Protein AF-A0AAE8ZUM0-F1 (afdb_monomer)

Organism: Caenorhabditis briggsae (NCBI:txid6238)

Secondary structure (DSSP, 8-state):
-HHHHHHHHHHHHHHT----EEEEEEETTT--EEEEEEESEEEEEEETTTTEEEEEEESS--S-GGGTTSSEEEEEEEEE-TTS-EEEEEEEEE-STT-S----HHHHHHTTS--S-----

Mean predicted aligned error: 7.46 Å

Foldseek 3Di:
DVVVVVVVVVVVVVVVPPPWAWEWFADPVVRDTDIDTRAQKKKKKAFPVVQFIGIDGHNDDPDDPVCQPPQKDKDWDWDQDPVRDTTIMIMIIGGHHHLRPRDGSVRCVVVVNDSDDDDDD

Sequence (121 aa):
MKTLILLFLLLCLSYATHRSLKCYYYDELTKEKFIEHGRTECYARYDFSMKNAYFGGTRRQYVPNKHRNSTEHCADFIDIHINGTARPVYICYCFEDYCNFPFTFNEFVARGRTLQPFYDD

pLDDT: mean 86.79, std 10.52, range [50.44, 97.38]

Nearest PDB structures (foldseek):
  8g4i-assembly1_D  TM=4.469E-01  e=7.241E-01  Giardia duodenalis assemblage A
  9guw-assembly1_D  TM=3.380E-01  e=2.019E+00  Escherichia coli K-12
  4v7e-assembly1_BD  TM=2.277E-01  e=7.666E-01  Triticum aestivum
  4jb9-assembly1_H  TM=3.229E-01  e=1.702E+00  Homo sapiens
  8jv5-assembly1_C  TM=2.647E-01  e=3.184E+00  Danio rerio

Solvent-accessible surface area (backbone atoms only — not comparable to full-atom values): 7033 Å² total; per-residue (Å²): 110,72,69,57,54,52,53,51,52,53,51,56,61,63,66,64,64,62,82,52,30,38,14,36,30,34,35,68,87,81,65,50,73,53,76,42,70,70,14,66,33,21,28,35,38,35,34,71,85,78,60,38,36,39,30,28,56,33,82,61,87,84,71,63,75,90,52,61,84,42,79,55,52,71,46,85,46,75,48,70,44,97,87,70,51,72,42,58,30,40,39,35,35,26,69,51,69,49,49,27,63,89,59,52,43,69,53,30,56,75,62,70,71,54,73,69,85,86,78,89,130

Structure (mmCIF, N/CA/C/O backbone):
data_AF-A0AAE8ZUM0-F1
#
_entry.id   AF-A0AAE8ZUM0-F1
#
loop_
_atom_site.group_PDB
_atom_site.id
_atom_site.type_symbol
_atom_site.label_atom_id
_atom_site.label_alt_id
_atom_site.label_comp_id
_atom_site.label_asym_id
_atom_site.label_entity_id
_atom_site.label_seq_id
_atom_site.pdbx_PDB_ins_code
_atom_site.Cartn_x
_atom_site.Cartn_y
_atom_site.Cartn_z
_atom_site.occupancy
_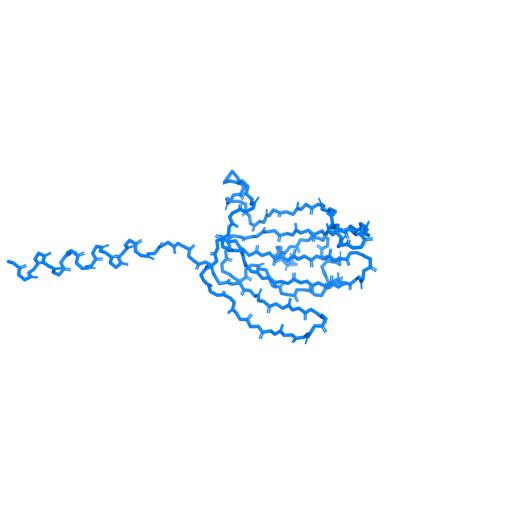atom_site.B_iso_or_equiv
_atom_site.auth_seq_id
_atom_site.auth_comp_id
_atom_site.auth_asym_id
_atom_site.auth_atom_id
_atom_site.pdbx_PDB_model_num
ATOM 1 N 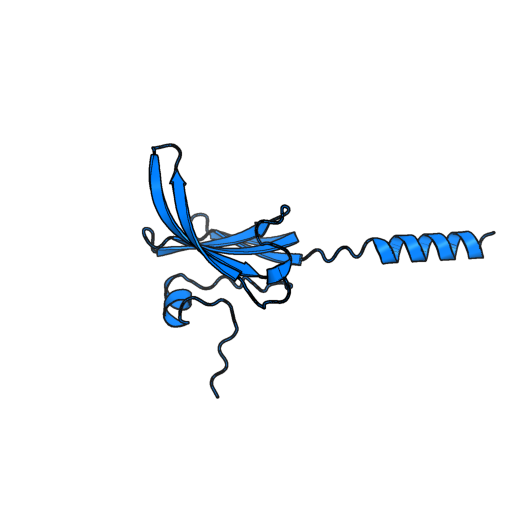N . MET A 1 1 ? -40.314 11.287 30.313 1.00 62.56 1 MET A N 1
ATOM 2 C CA . MET A 1 1 ? -39.087 12.063 29.999 1.00 62.56 1 MET A CA 1
ATOM 3 C C . MET A 1 1 ? -37.816 11.218 30.009 1.00 62.56 1 MET A C 1
ATOM 5 O O . MET A 1 1 ? -37.141 11.208 28.992 1.00 62.56 1 MET A O 1
ATOM 9 N N . LYS A 1 2 ? -37.498 10.464 31.075 1.00 72.00 2 LYS A N 1
ATOM 10 C CA . LYS A 1 2 ? -36.271 9.634 31.140 1.00 72.00 2 LYS A CA 1
ATOM 11 C C . LYS A 1 2 ? -36.142 8.601 30.005 1.00 72.00 2 LYS A C 1
ATOM 13 O O . LYS A 1 2 ? -35.089 8.497 29.394 1.00 72.00 2 LYS A O 1
ATOM 18 N N . THR A 1 3 ? -37.228 7.907 29.672 1.00 80.00 3 THR A N 1
ATOM 19 C CA . THR A 1 3 ? -37.290 6.939 28.559 1.00 80.00 3 THR A CA 1
ATOM 20 C C . THR A 1 3 ? -37.093 7.580 27.186 1.00 80.00 3 THR A C 1
ATOM 22 O O . THR A 1 3 ? -36.478 6.974 26.318 1.00 80.00 3 THR A O 1
ATOM 25 N N . LEU A 1 4 ? -37.559 8.819 27.000 1.00 82.19 4 LEU A N 1
ATOM 26 C CA . LEU A 1 4 ? -37.425 9.550 25.736 1.00 82.19 4 LEU A CA 1
ATOM 27 C C . LEU A 1 4 ? -35.974 10.001 25.501 1.00 82.19 4 LEU A C 1
ATOM 29 O O . LEU A 1 4 ? -35.460 9.878 24.397 1.00 82.19 4 LEU A O 1
ATOM 33 N N . ILE A 1 5 ? -35.301 10.453 26.565 1.00 83.75 5 ILE A N 1
ATOM 34 C CA . ILE A 1 5 ? -33.883 10.843 26.542 1.00 83.75 5 ILE A CA 1
ATOM 35 C C . ILE A 1 5 ? -32.994 9.626 26.255 1.00 83.75 5 ILE A C 1
ATOM 37 O O . ILE A 1 5 ? -32.068 9.720 25.455 1.00 83.75 5 ILE A O 1
ATOM 41 N N . LEU A 1 6 ? -33.303 8.473 26.861 1.00 86.69 6 LEU A N 1
ATOM 42 C CA . LEU A 1 6 ? -32.575 7.227 26.615 1.00 86.69 6 LEU A CA 1
ATOM 43 C C . LEU A 1 6 ? -32.721 6.761 25.158 1.00 86.69 6 LEU A C 1
ATOM 45 O O . LEU A 1 6 ? -31.729 6.390 24.537 1.00 86.69 6 LEU A O 1
ATOM 49 N N . LEU A 1 7 ? -33.931 6.840 24.591 1.00 87.56 7 LEU A N 1
ATOM 50 C CA . LEU A 1 7 ? -34.169 6.524 23.179 1.00 87.56 7 LEU A CA 1
ATOM 51 C C . LEU A 1 7 ? -33.382 7.452 22.243 1.00 87.56 7 LEU A C 1
ATOM 53 O O . LEU A 1 7 ? -32.791 6.984 21.274 1.00 87.56 7 LEU A O 1
ATOM 57 N N . PHE A 1 8 ? -33.342 8.751 22.549 1.00 84.62 8 PHE A N 1
ATOM 58 C CA . PHE A 1 8 ? -32.612 9.738 21.750 1.00 84.62 8 PHE A CA 1
ATOM 59 C C . PHE A 1 8 ? -31.094 9.503 21.793 1.00 84.62 8 PHE A C 1
ATOM 61 O O . PHE A 1 8 ? -30.431 9.556 20.762 1.00 84.62 8 PHE A O 1
ATOM 68 N N . LEU A 1 9 ? -30.546 9.170 22.968 1.00 82.81 9 LEU A N 1
ATOM 69 C CA . LEU A 1 9 ? -29.133 8.807 23.134 1.00 82.81 9 LEU A CA 1
ATOM 70 C C . LEU A 1 9 ? -28.762 7.547 22.342 1.00 82.81 9 LEU A C 1
ATOM 72 O O . LEU A 1 9 ? -27.732 7.534 21.669 1.00 82.81 9 LEU A O 1
ATOM 76 N N . LEU A 1 10 ? -29.608 6.514 22.380 1.00 82.31 10 LEU A N 1
ATOM 77 C CA . LEU A 1 10 ? -29.400 5.278 21.620 1.00 82.31 10 LEU A CA 1
ATOM 78 C C . LEU A 1 10 ? -29.452 5.524 20.103 1.00 82.31 10 LEU A C 1
ATOM 80 O O . LEU A 1 10 ? -28.633 4.970 19.370 1.00 82.31 10 LEU A O 1
ATOM 84 N N . LEU A 1 11 ? -30.342 6.406 19.633 1.00 79.31 11 LEU A N 1
ATOM 85 C CA . LEU A 1 11 ? -30.396 6.807 18.224 1.00 79.31 11 LEU A CA 1
ATOM 86 C C . LEU A 1 11 ? -29.118 7.543 17.788 1.00 79.31 11 LEU A C 1
ATOM 88 O O . LEU A 1 11 ? -28.544 7.212 16.751 1.00 79.31 11 LEU A O 1
ATOM 92 N N . CYS A 1 12 ? -28.627 8.490 18.593 1.00 74.88 12 CYS A N 1
ATOM 93 C CA . CYS A 1 12 ? -27.392 9.227 18.303 1.00 74.88 12 CYS A CA 1
ATOM 94 C C . CYS A 1 12 ? -26.158 8.311 18.254 1.00 74.88 12 CYS A C 1
ATOM 96 O O . CYS A 1 12 ? -25.305 8.474 17.383 1.00 74.88 12 CYS A O 1
ATOM 98 N N . LEU A 1 13 ? -26.080 7.318 19.147 1.00 69.06 13 LEU A N 1
ATOM 99 C CA . LEU A 1 13 ? -25.017 6.306 19.142 1.00 69.06 13 LEU A CA 1
ATOM 100 C C . LEU A 1 13 ? -25.082 5.402 17.901 1.00 69.06 13 LEU A C 1
ATOM 102 O O . LEU A 1 13 ? -24.039 5.039 17.364 1.00 69.06 13 LEU A O 1
ATOM 106 N N . SER A 1 14 ? -26.284 5.084 17.410 1.00 65.69 14 SER A N 1
ATOM 107 C CA . SER A 1 14 ? -26.456 4.283 16.189 1.00 65.69 14 SER A CA 1
ATOM 108 C C . SER A 1 14 ? -26.086 5.036 14.904 1.00 65.69 14 SER A C 1
ATOM 110 O O . SER A 1 14 ? -25.597 4.427 13.960 1.00 65.69 14 SER A O 1
ATOM 112 N N . TYR A 1 15 ? -26.245 6.365 14.872 1.00 59.59 15 TYR A N 1
ATOM 113 C CA . TYR A 1 15 ? -25.877 7.193 13.714 1.00 59.59 15 TYR A CA 1
ATOM 114 C C . TYR A 1 15 ? -24.368 7.446 13.603 1.00 59.59 15 TYR A C 1
ATOM 116 O O . TYR A 1 15 ? -23.861 7.734 12.520 1.00 59.59 15 TYR A O 1
ATOM 124 N N . ALA A 1 16 ? -23.633 7.312 14.710 1.00 55.28 16 ALA A N 1
ATOM 125 C CA . ALA A 1 16 ? -22.183 7.485 14.737 1.00 55.28 16 ALA A CA 1
ATOM 126 C C . ALA A 1 16 ? -21.418 6.354 14.024 1.00 55.28 16 ALA A C 1
ATOM 128 O O . ALA A 1 16 ? -20.205 6.461 13.840 1.00 55.28 16 ALA A O 1
ATOM 129 N N . THR A 1 17 ? -22.094 5.299 13.557 1.00 53.47 17 THR A N 1
ATOM 130 C CA . THR A 1 17 ? -21.479 4.260 12.724 1.00 53.47 17 THR A CA 1
ATOM 131 C C . THR A 1 17 ? -21.369 4.713 11.267 1.00 53.47 17 THR A C 1
ATOM 133 O O . THR A 1 17 ? -21.797 4.020 10.342 1.00 53.47 17 THR A O 1
ATOM 136 N N . HIS A 1 18 ? -20.766 5.877 11.017 1.00 57.66 18 HIS A N 1
ATOM 137 C CA . HIS A 1 18 ? -20.108 6.062 9.730 1.00 57.66 18 HIS A CA 1
ATOM 138 C C . HIS A 1 18 ? -19.068 4.944 9.627 1.00 57.66 18 HIS A C 1
ATOM 140 O O . HIS A 1 18 ? -18.214 4.839 10.506 1.00 57.66 18 HIS A O 1
ATOM 146 N N . ARG A 1 19 ? -19.187 4.067 8.616 1.00 67.12 19 ARG A N 1
ATOM 147 C CA . ARG A 1 19 ? -18.234 2.975 8.351 1.00 67.12 19 ARG A CA 1
ATOM 148 C C . ARG A 1 19 ? -16.832 3.568 8.213 1.00 67.12 19 ARG A C 1
ATOM 150 O O . ARG A 1 19 ? -16.443 4.035 7.147 1.00 67.12 19 ARG A O 1
ATOM 157 N N . SER A 1 20 ? -16.132 3.603 9.336 1.00 86.50 20 SER A N 1
ATOM 158 C CA . SER A 1 20 ? -14.754 4.028 9.471 1.00 86.50 20 SER A CA 1
ATOM 159 C C . SER A 1 20 ? -13.917 2.772 9.343 1.00 86.50 20 SER A C 1
ATOM 161 O O . SER A 1 20 ? -13.947 1.929 10.241 1.00 86.50 20 SER A O 1
ATOM 163 N N . LEU A 1 21 ? -13.160 2.686 8.263 1.00 92.88 21 LEU A N 1
ATOM 164 C CA . LEU A 1 21 ? -12.276 1.569 8.010 1.00 92.88 21 LEU A CA 1
ATOM 165 C C . LEU A 1 21 ? -11.067 1.595 8.939 1.00 92.88 21 LEU A C 1
ATOM 167 O O . LEU A 1 21 ? -10.585 2.660 9.360 1.00 92.88 21 LEU A O 1
ATOM 171 N N . LYS A 1 22 ? -10.572 0.395 9.218 1.00 95.75 22 LYS A N 1
ATOM 172 C CA . LYS A 1 22 ? -9.243 0.148 9.764 1.00 95.75 22 LYS A CA 1
ATOM 173 C C . LYS A 1 22 ? -8.323 -0.273 8.627 1.00 95.75 22 LYS A C 1
ATOM 175 O O . LYS A 1 22 ? -8.642 -1.212 7.915 1.00 95.75 22 LYS A O 1
ATOM 180 N N . CYS A 1 23 ? -7.187 0.389 8.466 1.00 97.12 23 CYS A N 1
ATOM 181 C CA . CYS A 1 23 ? -6.236 0.105 7.392 1.00 97.12 23 CYS A CA 1
ATOM 182 C C . CYS A 1 23 ? -4.874 -0.247 7.980 1.00 97.12 23 CYS A C 1
ATOM 184 O O . CYS A 1 23 ? -4.483 0.291 9.020 1.00 97.12 23 CYS A O 1
ATOM 186 N N . TYR A 1 24 ? -4.123 -1.115 7.309 1.00 97.38 24 TYR A N 1
ATOM 187 C CA . TYR A 1 24 ? -2.705 -1.252 7.604 1.00 97.38 24 TYR A CA 1
ATOM 188 C C . TYR A 1 24 ? -1.983 0.018 7.170 1.00 97.38 24 TYR A C 1
ATOM 190 O O . TYR A 1 24 ? -2.139 0.460 6.033 1.00 97.38 24 TYR A O 1
ATOM 198 N N . TYR A 1 25 ? -1.186 0.579 8.072 1.00 97.31 25 TYR A N 1
ATOM 199 C CA . TYR A 1 25 ? -0.134 1.510 7.711 1.00 97.31 25 TYR A CA 1
ATOM 200 C C . TYR A 1 25 ? 1.193 0.778 7.750 1.00 97.31 25 TYR A C 1
ATOM 202 O O . TYR A 1 25 ? 1.545 0.153 8.759 1.00 97.31 25 TYR A O 1
ATOM 210 N N . TYR A 1 26 ? 1.913 0.850 6.642 1.00 95.44 26 TYR A N 1
ATOM 211 C CA . TYR A 1 26 ? 3.266 0.344 6.547 1.00 95.44 26 TYR A CA 1
ATOM 212 C C . TYR A 1 26 ? 4.037 1.146 5.507 1.00 95.44 26 TYR A C 1
ATOM 214 O O . TYR A 1 26 ? 3.567 1.337 4.387 1.00 95.44 26 TYR A O 1
ATOM 222 N N . ASP A 1 27 ? 5.220 1.605 5.885 1.00 90.31 27 ASP A N 1
ATOM 223 C CA . ASP A 1 27 ? 6.164 2.254 4.984 1.00 90.31 27 ASP A CA 1
ATOM 224 C C . ASP A 1 27 ? 7.423 1.384 4.914 1.00 90.31 27 ASP A C 1
ATOM 226 O O . ASP A 1 27 ? 8.122 1.183 5.910 1.00 90.31 27 ASP A O 1
ATOM 230 N N . GLU A 1 28 ? 7.716 0.829 3.737 1.00 84.81 28 GLU A N 1
ATOM 231 C CA . GLU A 1 28 ? 8.892 -0.019 3.558 1.00 84.81 28 GLU A CA 1
ATOM 232 C C . GLU A 1 28 ? 10.225 0.727 3.709 1.00 84.81 28 GLU A C 1
ATOM 234 O O . GLU A 1 28 ? 11.234 0.068 3.976 1.00 84.81 28 GLU A O 1
ATOM 239 N N . LEU A 1 29 ? 10.270 2.052 3.550 1.00 82.25 29 LEU A N 1
ATOM 240 C CA . LEU A 1 29 ? 11.485 2.843 3.754 1.00 82.25 29 LEU A CA 1
ATOM 241 C C . LEU A 1 29 ? 11.773 3.049 5.240 1.00 82.25 29 LEU A C 1
ATOM 243 O O . LEU A 1 29 ? 12.889 2.785 5.683 1.00 82.25 29 LEU A O 1
ATOM 247 N N . THR A 1 30 ? 10.785 3.510 6.009 1.00 88.50 30 THR A N 1
ATOM 248 C CA . THR A 1 30 ? 10.962 3.809 7.444 1.00 88.50 30 THR A CA 1
ATOM 249 C C . THR A 1 30 ? 10.770 2.584 8.334 1.00 88.50 30 THR A C 1
ATOM 251 O O . THR A 1 30 ? 11.182 2.592 9.492 1.00 88.50 30 THR A O 1
ATOM 254 N N . LYS A 1 31 ? 10.170 1.515 7.795 1.00 88.44 31 LYS A N 1
ATOM 255 C CA . LYS A 1 31 ? 9.752 0.297 8.508 1.00 88.44 31 LYS A CA 1
ATOM 256 C C . LYS A 1 31 ? 8.714 0.547 9.608 1.00 88.44 31 LYS A C 1
ATOM 258 O O . LYS A 1 31 ? 8.480 -0.337 10.432 1.00 88.44 31 LYS A O 1
ATOM 263 N N . GLU A 1 32 ? 8.059 1.704 9.611 1.00 90.31 32 GLU A N 1
ATOM 264 C CA . GLU A 1 32 ? 6.977 2.004 10.546 1.00 90.31 32 GLU A CA 1
ATOM 265 C C . GLU A 1 32 ? 5.737 1.170 10.234 1.00 90.31 32 GLU A C 1
ATOM 267 O O . GLU A 1 32 ? 5.322 1.070 9.081 1.00 90.31 32 GLU A O 1
ATOM 272 N N . LYS A 1 33 ? 5.126 0.586 11.271 1.00 94.12 33 LYS A N 1
ATOM 273 C CA . LYS A 1 33 ? 3.930 -0.250 11.146 1.00 94.12 33 LYS A CA 1
ATOM 274 C C . LYS A 1 33 ? 2.932 0.047 12.256 1.00 94.12 33 LYS A C 1
ATOM 276 O O . LYS A 1 33 ? 3.261 -0.072 13.434 1.00 94.12 33 LYS A O 1
ATOM 281 N N . PHE A 1 34 ? 1.696 0.352 11.881 1.00 95.94 34 PHE A N 1
ATOM 282 C CA . PHE A 1 34 ? 0.574 0.484 12.811 1.00 95.94 34 PHE A CA 1
ATOM 283 C C . PHE A 1 34 ? -0.762 0.303 12.083 1.00 95.94 34 PHE A C 1
ATOM 285 O O . PHE A 1 34 ? -0.809 0.086 10.874 1.00 95.94 34 PHE A O 1
ATOM 292 N N . ILE A 1 35 ? -1.861 0.349 12.835 1.00 97.38 35 ILE A N 1
ATOM 293 C CA . ILE A 1 35 ? -3.214 0.321 12.278 1.00 97.38 35 ILE A CA 1
ATOM 294 C C . ILE A 1 35 ? -3.776 1.736 12.285 1.00 97.38 35 ILE A C 1
ATOM 296 O O . ILE A 1 35 ? -3.858 2.386 13.327 1.00 97.38 35 ILE A O 1
ATOM 300 N N . GLU A 1 36 ? -4.188 2.209 11.117 1.00 95.50 36 GLU A N 1
ATOM 301 C CA . GLU A 1 36 ? -4.934 3.449 10.996 1.00 95.50 36 GLU A CA 1
ATOM 302 C C . GLU A 1 36 ? -6.420 3.197 11.202 1.00 95.50 36 GLU A C 1
ATOM 304 O O . GLU A 1 36 ? -7.004 2.315 10.586 1.00 95.50 36 GLU A O 1
ATOM 309 N N . HIS A 1 37 ? -7.045 4.023 12.034 1.00 94.69 37 HIS A N 1
ATOM 310 C CA . HIS A 1 37 ? -8.489 4.033 12.256 1.00 94.69 37 HIS A CA 1
ATOM 311 C C . HIS A 1 37 ? -9.113 5.283 11.622 1.00 94.69 37 HIS A C 1
ATOM 313 O O . HIS A 1 37 ? -8.405 6.257 11.329 1.00 94.69 37 HIS A O 1
ATOM 319 N N . GLY A 1 38 ? -10.437 5.300 11.449 1.00 91.88 38 GLY A N 1
ATOM 320 C CA . GLY A 1 38 ? -11.145 6.505 11.006 1.00 91.88 38 GLY A CA 1
ATOM 321 C C . GLY A 1 38 ? -11.021 6.778 9.512 1.00 91.88 38 GLY A C 1
ATOM 322 O O . GLY A 1 38 ? -10.980 7.948 9.131 1.00 91.88 38 GLY A O 1
ATOM 323 N N . ARG A 1 39 ? -10.862 5.745 8.674 1.00 93.00 39 ARG A N 1
ATOM 324 C CA . ARG A 1 39 ? -10.549 5.908 7.243 1.00 93.00 39 A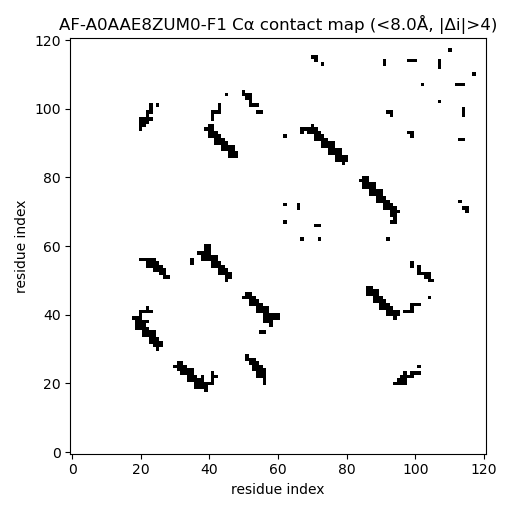RG A CA 1
ATOM 325 C C . ARG A 1 39 ? -11.751 5.670 6.348 1.00 93.00 39 ARG A C 1
ATOM 327 O O . ARG A 1 39 ? -12.662 4.926 6.692 1.00 93.00 39 ARG A O 1
ATOM 334 N N . THR A 1 40 ? -11.773 6.358 5.213 1.00 91.62 40 THR A N 1
ATOM 335 C CA . THR A 1 40 ? -12.828 6.223 4.202 1.00 91.62 40 THR A CA 1
ATOM 336 C C . THR A 1 40 ? -12.515 5.115 3.206 1.00 91.62 40 THR A C 1
ATOM 338 O O . THR A 1 40 ? -13.436 4.452 2.730 1.00 91.62 40 THR A O 1
ATOM 341 N N . GLU A 1 41 ? -11.228 4.936 2.907 1.00 92.94 41 GLU A N 1
ATOM 342 C CA . GLU A 1 41 ? -10.673 3.986 1.941 1.00 92.94 41 GLU A CA 1
ATOM 343 C C . GLU A 1 41 ? -9.291 3.556 2.447 1.00 92.94 41 GLU A C 1
ATOM 345 O O . GLU A 1 41 ? -8.558 4.384 3.002 1.00 92.94 41 GLU A O 1
ATOM 350 N N . CYS A 1 42 ? -8.920 2.295 2.246 1.00 95.81 42 CYS A N 1
ATOM 351 C CA . CYS A 1 42 ? -7.544 1.840 2.424 1.00 95.81 42 CYS A CA 1
ATOM 352 C C . CYS A 1 42 ? -6.830 1.839 1.070 1.00 95.81 42 CYS A C 1
ATOM 354 O O . CYS A 1 42 ? -7.476 1.672 0.036 1.00 95.81 42 CYS A O 1
ATOM 356 N N . TYR A 1 43 ? -5.512 2.024 1.066 1.00 96.44 43 TYR A N 1
ATOM 357 C CA . TYR A 1 43 ? -4.700 1.973 -0.144 1.00 96.44 43 TYR A CA 1
ATOM 358 C C . TYR A 1 43 ? -3.415 1.163 0.049 1.00 96.44 43 TYR A C 1
ATOM 360 O O . TYR A 1 43 ? -2.863 1.077 1.151 1.00 96.44 43 TYR A O 1
ATOM 368 N N . ALA A 1 44 ? -2.940 0.607 -1.061 1.00 96.81 44 ALA A N 1
ATOM 369 C CA . ALA A 1 44 ? -1.620 0.025 -1.243 1.00 96.81 44 ALA A CA 1
ATOM 370 C C . ALA A 1 44 ? -0.992 0.643 -2.500 1.00 96.81 44 ALA A C 1
ATOM 372 O O . ALA A 1 44 ? -1.582 0.600 -3.580 1.00 96.81 44 ALA A O 1
ATOM 373 N N . ARG A 1 45 ? 0.183 1.251 -2.354 1.00 95.69 45 ARG A N 1
ATOM 374 C CA . ARG A 1 45 ? 0.942 1.923 -3.413 1.00 95.69 45 ARG A CA 1
ATOM 375 C C . ARG A 1 45 ? 2.237 1.167 -3.648 1.00 95.69 45 ARG A C 1
ATOM 377 O O . ARG A 1 45 ? 3.024 1.011 -2.722 1.00 95.69 45 ARG A O 1
ATOM 384 N N . TYR A 1 46 ? 2.489 0.798 -4.894 1.00 95.00 46 TYR A N 1
ATOM 385 C CA . TYR A 1 46 ? 3.698 0.108 -5.328 1.00 95.00 46 TYR A CA 1
ATOM 386 C C . TYR A 1 46 ? 4.485 1.000 -6.288 1.00 95.00 46 TYR A C 1
ATOM 388 O O . TYR A 1 46 ? 3.977 1.375 -7.346 1.00 95.00 46 TYR A O 1
ATOM 396 N N . ASP A 1 47 ? 5.720 1.350 -5.930 1.00 92.12 47 ASP A N 1
ATOM 397 C CA . ASP A 1 47 ? 6.636 2.085 -6.808 1.00 92.12 47 ASP A CA 1
ATOM 398 C C . ASP A 1 47 ? 7.457 1.074 -7.615 1.00 92.12 47 ASP A C 1
ATOM 400 O O . ASP A 1 47 ? 8.270 0.320 -7.073 1.00 92.12 47 ASP A O 1
ATOM 404 N N . PHE A 1 48 ? 7.253 1.055 -8.931 1.00 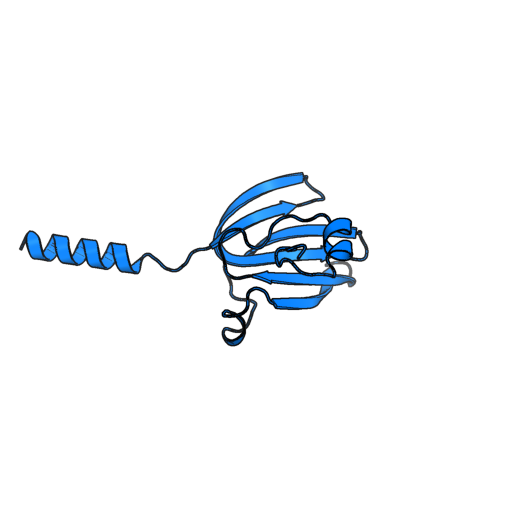89.94 48 PHE A N 1
ATOM 405 C CA . PHE A 1 48 ? 7.938 0.115 -9.823 1.00 89.94 48 PHE A CA 1
ATOM 406 C C . PHE A 1 48 ? 9.405 0.477 -10.070 1.00 89.94 48 PHE A C 1
ATOM 408 O O . PHE A 1 48 ? 10.189 -0.384 -10.470 1.00 89.94 48 PHE A O 1
ATOM 415 N N . SER A 1 49 ? 9.791 1.730 -9.823 1.00 88.56 49 SER A N 1
ATOM 416 C CA . SER A 1 49 ? 11.169 2.196 -9.980 1.00 88.56 49 SER A CA 1
ATOM 417 C C . SER A 1 49 ? 12.022 1.791 -8.781 1.00 88.56 49 SER A C 1
ATOM 419 O O . SER A 1 49 ? 13.137 1.304 -8.952 1.00 88.56 49 SER A O 1
ATOM 421 N N . MET A 1 50 ? 11.492 1.958 -7.566 1.00 88.75 50 MET A N 1
ATOM 422 C CA . MET A 1 50 ? 12.181 1.589 -6.322 1.00 88.75 50 MET A CA 1
ATOM 423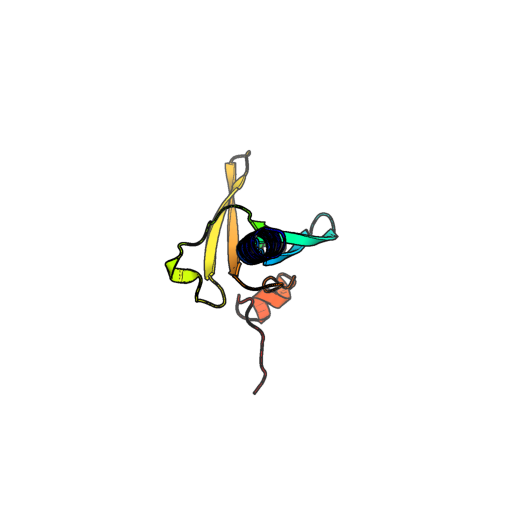 C C . MET A 1 50 ? 11.923 0.146 -5.880 1.00 88.75 50 MET A C 1
ATOM 425 O O . MET A 1 50 ? 12.637 -0.348 -5.010 1.00 88.75 50 MET A O 1
ATOM 429 N N . LYS A 1 51 ? 10.938 -0.531 -6.483 1.00 92.12 51 LYS A N 1
ATOM 430 C CA . LYS A 1 51 ? 10.480 -1.876 -6.103 1.00 92.12 51 LYS A CA 1
ATOM 431 C C . LYS A 1 51 ? 10.103 -1.958 -4.625 1.00 92.12 51 LYS A C 1
ATOM 433 O O . LYS A 1 51 ? 10.493 -2.895 -3.932 1.00 92.12 51 LYS A O 1
ATOM 438 N N . ASN A 1 52 ? 9.367 -0.958 -4.153 1.00 92.25 52 ASN A N 1
ATOM 439 C CA . ASN A 1 52 ? 8.910 -0.883 -2.774 1.00 92.25 52 ASN A CA 1
ATOM 440 C C . ASN A 1 52 ? 7.411 -0.585 -2.687 1.00 92.25 52 ASN A C 1
ATOM 442 O O . ASN A 1 52 ? 6.759 -0.269 -3.691 1.00 92.25 52 ASN A O 1
ATOM 446 N N . ALA A 1 53 ? 6.869 -0.723 -1.482 1.00 93.75 53 ALA A N 1
ATOM 447 C CA . ALA A 1 53 ? 5.447 -0.584 -1.219 1.00 93.75 53 ALA A CA 1
ATOM 448 C C . ALA A 1 53 ? 5.133 0.301 0.000 1.00 93.75 53 ALA A C 1
ATOM 450 O O . ALA A 1 53 ? 5.899 0.380 0.963 1.00 93.75 53 ALA A O 1
ATOM 451 N N . TYR A 1 54 ? 3.979 0.966 -0.061 1.00 95.12 54 TYR A N 1
ATOM 452 C CA . TYR A 1 54 ? 3.456 1.860 0.969 1.00 95.12 54 TYR A CA 1
ATOM 453 C C . TYR A 1 54 ? 1.970 1.605 1.172 1.00 95.12 54 TYR A C 1
ATOM 455 O O . TYR A 1 54 ? 1.218 1.456 0.209 1.00 95.12 54 TYR A O 1
ATOM 463 N N . PHE A 1 55 ? 1.535 1.612 2.422 1.00 97.25 55 PHE A N 1
ATOM 464 C CA . PHE A 1 55 ? 0.185 1.228 2.810 1.00 97.25 55 PHE A CA 1
ATOM 465 C C . PHE A 1 55 ? -0.379 2.255 3.774 1.00 97.25 55 PHE A C 1
ATOM 467 O O . PHE A 1 55 ? 0.337 2.765 4.636 1.00 97.25 55 PHE A O 1
ATOM 474 N N . GLY A 1 56 ? -1.670 2.535 3.654 1.00 96.75 56 GLY A N 1
ATOM 475 C CA . GLY A 1 56 ? -2.363 3.396 4.600 1.00 96.75 56 GLY A CA 1
ATOM 476 C C . GLY A 1 56 ? -3.842 3.520 4.291 1.00 96.75 56 GLY A C 1
ATOM 477 O O . GLY A 1 56 ? -4.416 2.748 3.526 1.00 96.75 56 GLY A O 1
ATOM 478 N N . GLY A 1 57 ? -4.472 4.526 4.881 1.00 95.69 57 GLY A N 1
ATOM 479 C CA . GLY A 1 57 ? -5.857 4.872 4.632 1.00 95.69 57 GLY A CA 1
ATOM 480 C C . GLY A 1 57 ? -6.075 6.368 4.482 1.00 95.69 57 GLY A C 1
ATOM 481 O O . GLY A 1 57 ? -5.439 7.215 5.119 1.00 95.69 57 GLY A O 1
ATOM 482 N N . THR A 1 58 ? -7.039 6.710 3.642 1.00 92.88 58 THR A N 1
ATOM 483 C CA . THR A 1 58 ? -7.397 8.086 3.321 1.00 92.88 58 THR A CA 1
ATOM 484 C C . THR A 1 58 ? -8.539 8.560 4.222 1.00 92.88 58 THR A C 1
ATOM 486 O O . THR A 1 58 ? -9.329 7.772 4.743 1.00 92.88 58 THR A O 1
ATOM 489 N N . ARG A 1 59 ? -8.625 9.877 4.433 1.00 90.19 59 ARG A N 1
ATOM 490 C CA . ARG A 1 59 ? -9.827 10.533 4.992 1.00 90.19 59 ARG A CA 1
ATOM 491 C C . ARG A 1 59 ? -10.669 11.224 3.921 1.00 90.19 59 ARG A C 1
ATOM 493 O O . ARG A 1 59 ? -11.750 11.728 4.208 1.00 90.19 59 ARG A O 1
ATOM 500 N N . ARG A 1 60 ? -10.121 11.324 2.711 1.00 86.94 60 ARG A N 1
ATOM 501 C CA . ARG A 1 60 ? -10.763 11.902 1.536 1.00 86.94 60 ARG A CA 1
ATOM 502 C C . ARG A 1 60 ? -11.016 10.777 0.559 1.00 86.94 60 ARG A C 1
ATOM 504 O O . ARG A 1 60 ? -10.150 9.932 0.377 1.00 86.94 60 ARG A O 1
ATOM 511 N N . GLN A 1 61 ? -12.170 10.817 -0.076 1.00 84.75 61 GLN A N 1
ATOM 512 C CA . GLN A 1 61 ? -12.515 9.876 -1.121 1.00 84.75 61 GLN A CA 1
ATOM 513 C C . GLN A 1 61 ? -11.711 10.184 -2.389 1.00 84.75 61 GLN A C 1
ATOM 515 O O . GLN A 1 61 ? -11.851 11.273 -2.949 1.00 84.75 61 GLN A O 1
ATOM 520 N N . TYR A 1 62 ? -10.887 9.237 -2.827 1.00 86.88 62 TYR A N 1
ATOM 521 C CA . TYR A 1 62 ? -10.171 9.300 -4.101 1.00 86.88 62 TYR A CA 1
ATOM 522 C C . TYR A 1 62 ? -10.846 8.446 -5.171 1.00 86.88 62 TYR A C 1
ATOM 524 O O . TYR A 1 62 ? -10.760 8.780 -6.353 1.00 86.88 62 TYR A O 1
ATOM 532 N N . VAL A 1 63 ? -11.559 7.384 -4.780 1.00 87.44 63 VAL A N 1
ATOM 533 C CA . VAL A 1 63 ? -12.241 6.510 -5.735 1.00 87.44 63 VAL A CA 1
ATOM 534 C C . VAL A 1 63 ? -13.708 6.922 -5.897 1.00 87.44 63 VAL A C 1
ATOM 536 O O . VAL A 1 63 ? -14.425 7.062 -4.905 1.00 87.44 63 VAL A O 1
ATOM 539 N N . PRO A 1 64 ? -14.223 7.084 -7.131 1.00 87.56 64 PRO A N 1
ATOM 540 C CA . PRO A 1 64 ? -15.636 7.383 -7.355 1.00 87.56 64 PRO A CA 1
ATOM 541 C C . PRO A 1 64 ? -16.579 6.355 -6.712 1.00 87.56 64 PRO A C 1
ATOM 543 O O . PRO A 1 64 ? -16.361 5.150 -6.821 1.00 87.56 64 PRO A O 1
ATOM 546 N N . ASN A 1 65 ? -17.696 6.824 -6.137 1.00 83.25 65 ASN A N 1
ATOM 547 C CA . ASN A 1 65 ? -18.674 5.989 -5.413 1.00 83.25 65 ASN A CA 1
ATOM 548 C C . ASN A 1 65 ? -19.134 4.733 -6.170 1.00 83.25 65 ASN A C 1
ATOM 550 O O . ASN A 1 65 ? -19.404 3.712 -5.544 1.00 83.25 65 ASN A O 1
ATOM 554 N N . LYS A 1 66 ? -19.199 4.783 -7.507 1.00 84.81 66 LYS A N 1
ATOM 555 C CA . LYS A 1 66 ? -19.601 3.643 -8.345 1.00 84.81 66 LYS A CA 1
ATOM 556 C C . LYS A 1 66 ? -18.695 2.411 -8.199 1.00 84.81 66 LYS A C 1
ATOM 558 O O . LYS A 1 66 ? -19.139 1.310 -8.491 1.00 84.81 66 LYS A O 1
ATOM 563 N N . HIS A 1 67 ? -17.453 2.590 -7.748 1.00 83.38 67 HIS A N 1
ATOM 564 C CA . HIS A 1 67 ? -16.498 1.502 -7.529 1.00 83.38 67 HIS A CA 1
ATOM 565 C C . HIS A 1 67 ? -16.448 1.037 -6.071 1.00 83.38 67 HIS A C 1
ATOM 567 O O . HIS A 1 67 ? -15.746 0.092 -5.766 1.00 83.38 67 HIS A O 1
ATOM 573 N N . ARG A 1 68 ? -17.208 1.637 -5.150 1.00 76.44 68 ARG A N 1
ATOM 574 C CA . ARG A 1 68 ? -17.126 1.282 -3.723 1.00 76.44 68 ARG A CA 1
ATOM 575 C C . ARG A 1 68 ? -17.700 -0.101 -3.391 1.00 76.44 68 ARG A C 1
ATOM 577 O O . ARG A 1 68 ? -17.450 -0.626 -2.314 1.00 76.44 68 ARG A O 1
ATOM 584 N N . ASN A 1 69 ? -18.479 -0.663 -4.313 1.00 81.31 69 ASN A N 1
ATOM 585 C CA . ASN A 1 69 ? -19.007 -2.020 -4.209 1.00 81.31 69 ASN A CA 1
ATOM 586 C C . ASN A 1 69 ? -18.055 -3.072 -4.805 1.00 81.31 69 ASN A C 1
ATOM 588 O O . ASN A 1 69 ? -18.375 -4.256 -4.740 1.00 81.31 69 ASN A O 1
ATOM 592 N N . SER A 1 70 ? -16.933 -2.675 -5.420 1.00 83.50 70 SER A N 1
ATOM 593 C CA . SER A 1 70 ? -15.892 -3.633 -5.798 1.00 83.50 70 SER A CA 1
ATOM 594 C C . SER A 1 70 ? -15.024 -3.966 -4.587 1.00 83.50 70 SER A C 1
ATOM 596 O O . SER A 1 70 ? -14.924 -3.184 -3.645 1.00 83.50 70 SER A O 1
ATOM 598 N N . THR A 1 71 ? -14.374 -5.128 -4.614 1.00 86.50 71 THR A N 1
ATOM 599 C CA . THR A 1 71 ? -13.399 -5.512 -3.580 1.00 86.50 71 THR A CA 1
ATOM 600 C C . THR A 1 71 ? -12.207 -4.558 -3.559 1.00 86.50 71 THR A C 1
ATOM 602 O O . THR A 1 71 ? -11.696 -4.203 -2.500 1.00 86.50 71 THR A O 1
ATOM 605 N N . GLU A 1 72 ? -11.779 -4.120 -4.743 1.00 91.69 72 GLU A N 1
ATOM 606 C CA . GLU A 1 72 ? -10.691 -3.171 -4.925 1.00 91.69 72 GLU A CA 1
ATOM 607 C C . GLU A 1 72 ? -10.862 -2.357 -6.213 1.00 91.69 72 GLU A C 1
ATOM 609 O O . GLU A 1 72 ? -11.659 -2.693 -7.095 1.00 91.69 72 GLU A O 1
ATOM 614 N N . HIS A 1 73 ? -10.095 -1.279 -6.318 1.00 92.00 73 HIS A N 1
ATOM 615 C CA . HIS A 1 73 ? -9.911 -0.480 -7.516 1.00 92.00 73 HIS A CA 1
ATOM 616 C C . HIS A 1 73 ? -8.424 -0.157 -7.670 1.00 92.00 73 HIS A C 1
ATOM 618 O O . HIS A 1 73 ? -7.884 0.639 -6.901 1.00 92.00 73 HIS A O 1
ATOM 624 N N . CYS A 1 74 ? -7.775 -0.775 -8.655 1.00 92.31 74 CYS A N 1
ATOM 625 C CA . CYS A 1 74 ? -6.363 -0.568 -8.955 1.00 92.31 74 CYS A CA 1
ATOM 626 C C . CYS A 1 74 ? -6.180 0.199 -10.264 1.00 92.31 74 CYS A C 1
ATOM 628 O O . CYS A 1 74 ? -6.889 -0.061 -11.238 1.00 92.31 74 CYS A O 1
ATOM 630 N N . ALA A 1 75 ? -5.220 1.119 -10.294 1.00 91.38 75 ALA A N 1
ATOM 631 C CA . ALA A 1 75 ? -4.859 1.852 -11.500 1.00 91.38 75 ALA A CA 1
ATOM 632 C C . ALA A 1 75 ? -3.385 2.281 -11.494 1.00 91.38 75 ALA A C 1
ATOM 634 O O . ALA A 1 75 ? -2.764 2.437 -10.437 1.00 91.38 75 ALA A O 1
ATOM 635 N N . ASP A 1 76 ? -2.847 2.497 -12.694 1.00 91.00 76 ASP A N 1
ATOM 636 C CA . ASP A 1 76 ? -1.558 3.149 -12.901 1.00 91.00 76 ASP A CA 1
ATOM 637 C C . ASP A 1 76 ? -1.675 4.659 -12.649 1.00 91.00 76 ASP A C 1
ATOM 639 O O . ASP A 1 76 ? -2.585 5.331 -13.140 1.00 91.00 76 ASP A O 1
ATOM 643 N N . PHE A 1 77 ? -0.710 5.204 -11.917 1.00 88.94 77 PHE A N 1
ATOM 644 C CA . PHE A 1 77 ? -0.556 6.627 -11.647 1.00 88.94 77 PHE A CA 1
ATOM 645 C C . PHE A 1 77 ? 0.877 7.067 -11.951 1.00 88.94 77 PHE A C 1
ATOM 647 O O . PHE A 1 77 ? 1.825 6.280 -11.936 1.00 88.94 77 PHE A O 1
ATOM 654 N N . ILE A 1 78 ? 1.040 8.366 -12.185 1.00 85.25 78 ILE A N 1
ATOM 655 C CA . ILE A 1 78 ? 2.347 9.014 -12.238 1.00 85.25 78 ILE A CA 1
ATOM 656 C C . ILE A 1 78 ? 2.466 9.905 -11.011 1.00 85.25 78 ILE A C 1
ATOM 658 O O . ILE A 1 78 ? 1.717 10.871 -10.870 1.00 85.25 78 ILE A O 1
ATOM 662 N N . ASP A 1 79 ? 3.405 9.575 -10.132 1.00 83.25 79 ASP A N 1
ATOM 663 C CA . ASP A 1 79 ? 3.760 10.432 -9.010 1.00 83.25 79 ASP A CA 1
ATOM 664 C C . ASP A 1 79 ? 4.833 11.427 -9.453 1.00 83.25 79 ASP A C 1
ATOM 666 O O . ASP A 1 79 ? 5.858 11.034 -10.015 1.00 83.25 79 ASP A O 1
ATOM 670 N N . ILE A 1 80 ? 4.587 12.718 -9.246 1.00 82.69 80 ILE A N 1
ATOM 671 C CA . ILE A 1 80 ? 5.492 13.793 -9.653 1.00 82.69 80 ILE A CA 1
ATOM 672 C C . ILE A 1 80 ? 6.091 14.393 -8.387 1.00 82.69 80 ILE A C 1
ATOM 674 O O . ILE A 1 80 ? 5.428 15.110 -7.638 1.00 82.69 80 ILE A O 1
ATOM 678 N N . HIS A 1 81 ? 7.370 14.118 -8.157 1.00 77.56 81 HIS A N 1
ATOM 679 C CA . HIS A 1 81 ? 8.097 14.692 -7.033 1.00 77.56 81 HIS A CA 1
ATOM 680 C C . HIS A 1 81 ? 8.379 16.187 -7.227 1.00 77.56 81 HIS A C 1
ATOM 682 O O . HIS A 1 81 ? 8.424 16.698 -8.344 1.00 77.56 81 HIS A O 1
ATOM 688 N N . ILE A 1 82 ? 8.659 16.882 -6.118 1.00 76.81 82 ILE A N 1
ATOM 689 C CA . ILE A 1 82 ? 8.962 18.328 -6.078 1.00 76.81 82 ILE A CA 1
ATOM 690 C C . ILE A 1 82 ? 10.131 18.701 -7.008 1.00 76.81 82 ILE A C 1
ATOM 692 O O . ILE A 1 82 ? 10.156 19.790 -7.572 1.00 76.81 82 ILE A O 1
ATOM 696 N N . ASN A 1 83 ? 11.082 17.788 -7.214 1.00 83.69 83 ASN A N 1
ATOM 697 C CA . ASN A 1 83 ? 12.212 17.970 -8.129 1.00 83.69 83 ASN A CA 1
ATOM 698 C C . ASN A 1 83 ? 11.861 17.729 -9.617 1.00 83.69 83 ASN A C 1
ATOM 700 O O . ASN A 1 83 ? 12.766 17.625 -10.441 1.00 83.69 83 ASN A O 1
ATOM 704 N N . GLY A 1 84 ? 10.579 17.571 -9.960 1.00 80.44 84 GLY A N 1
ATOM 705 C CA . GLY A 1 84 ? 10.092 17.311 -11.317 1.00 80.44 84 GLY A CA 1
ATOM 706 C C . GLY A 1 84 ? 10.267 15.868 -11.795 1.00 80.44 84 GLY A C 1
ATOM 707 O O . GLY A 1 84 ? 9.959 15.566 -12.945 1.00 80.44 84 GLY A O 1
ATOM 708 N N . THR A 1 85 ? 10.754 14.958 -10.944 1.00 83.88 85 THR A N 1
ATOM 709 C CA . THR A 1 85 ? 10.913 13.551 -11.330 1.00 83.88 85 THR A CA 1
ATOM 710 C C . THR A 1 85 ? 9.559 12.849 -11.307 1.00 83.88 85 THR A C 1
ATOM 712 O O . THR A 1 85 ? 8.926 12.768 -10.256 1.00 83.88 85 THR A O 1
ATOM 715 N N . ALA A 1 86 ? 9.144 12.315 -12.455 1.00 85.06 86 ALA A N 1
ATOM 716 C CA . ALA A 1 86 ? 7.969 11.461 -12.578 1.00 85.06 86 ALA A CA 1
ATOM 717 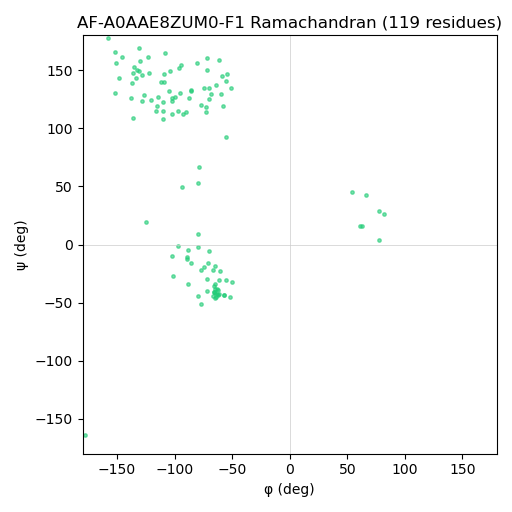C C . ALA A 1 86 ? 8.331 9.999 -12.275 1.00 85.06 86 ALA A C 1
ATOM 719 O O . ALA A 1 86 ? 9.327 9.486 -12.793 1.00 85.06 86 ALA A O 1
ATOM 720 N N . ARG A 1 87 ? 7.529 9.318 -11.455 1.00 86.88 87 ARG A N 1
ATOM 721 C CA . ARG A 1 87 ? 7.688 7.894 -11.136 1.00 86.88 87 ARG A CA 1
ATOM 722 C C . ARG A 1 87 ? 6.385 7.140 -11.394 1.00 86.88 87 ARG A C 1
ATOM 724 O O . ARG A 1 87 ? 5.344 7.564 -10.892 1.00 86.88 87 ARG A O 1
ATOM 731 N N . PRO A 1 88 ? 6.420 6.034 -12.158 1.00 89.69 88 PRO A N 1
ATOM 732 C CA . PRO A 1 88 ? 5.256 5.184 -12.329 1.00 89.69 88 PRO A CA 1
ATOM 733 C C . PRO A 1 88 ? 4.969 4.453 -11.021 1.00 89.69 88 PRO A C 1
ATOM 735 O O . PRO A 1 88 ? 5.833 3.764 -10.467 1.00 89.69 88 PRO A O 1
ATOM 738 N N . VAL A 1 89 ? 3.744 4.606 -10.539 1.00 93.31 89 VAL A N 1
ATOM 739 C CA . VAL A 1 89 ? 3.262 3.937 -9.336 1.00 93.31 89 VAL A CA 1
ATOM 740 C C . VAL A 1 89 ? 1.950 3.243 -9.643 1.00 93.31 89 VAL A C 1
ATOM 742 O O . VAL A 1 89 ? 1.140 3.730 -10.425 1.00 93.31 89 VAL A O 1
ATOM 745 N N . TYR A 1 90 ? 1.733 2.103 -9.011 1.00 95.00 90 TYR A N 1
ATOM 746 C CA . TYR A 1 90 ? 0.484 1.367 -9.111 1.00 95.00 90 TYR A CA 1
ATOM 747 C C . TYR A 1 90 ? -0.226 1.455 -7.769 1.00 95.00 90 TYR A C 1
ATOM 749 O O . TYR A 1 90 ? 0.363 1.103 -6.744 1.00 95.00 90 TYR A O 1
ATOM 757 N N . ILE A 1 91 ? -1.453 1.971 -7.753 1.00 95.50 91 ILE A N 1
ATOM 758 C CA . ILE A 1 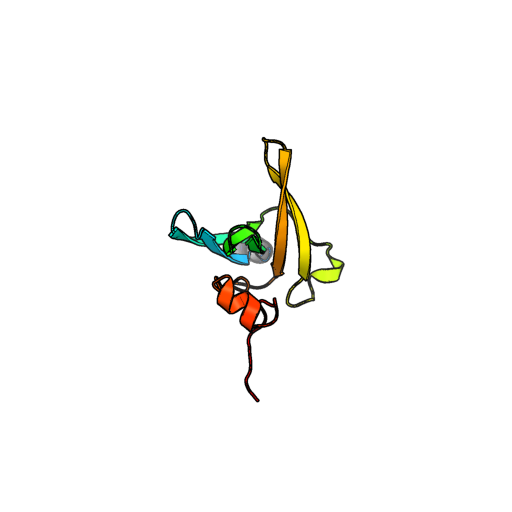91 ? -2.201 2.178 -6.512 1.00 95.50 91 ILE A CA 1
ATOM 759 C C . ILE A 1 91 ? -3.485 1.373 -6.575 1.00 95.50 91 ILE A C 1
ATOM 761 O O . ILE A 1 91 ? -4.289 1.544 -7.489 1.00 95.50 91 ILE A O 1
ATOM 765 N N . CYS A 1 92 ? -3.672 0.529 -5.569 1.00 95.50 92 CYS A N 1
ATOM 766 C CA . CYS A 1 92 ? -4.913 -0.171 -5.298 1.00 95.50 92 CYS A CA 1
ATOM 767 C C . CYS A 1 92 ? -5.605 0.472 -4.102 1.00 95.50 92 CYS A C 1
ATOM 769 O O . CYS A 1 92 ? -4.983 0.693 -3.064 1.00 95.50 92 CYS A O 1
ATOM 771 N N . TYR A 1 93 ? -6.895 0.739 -4.245 1.00 95.25 93 TYR A N 1
ATOM 772 C CA . TYR A 1 93 ? -7.787 1.147 -3.170 1.00 95.25 93 TYR A CA 1
ATOM 773 C C . TYR A 1 93 ? -8.761 0.022 -2.855 1.00 95.25 93 TYR A C 1
ATOM 775 O O . TYR A 1 93 ? -9.198 -0.682 -3.760 1.00 95.25 93 TYR A O 1
ATOM 783 N N . CYS A 1 94 ? -9.148 -0.122 -1.596 1.00 94.56 94 CYS A N 1
ATOM 784 C CA . CYS A 1 94 ? -10.130 -1.109 -1.165 1.00 94.56 94 CYS A CA 1
ATOM 785 C C . CYS A 1 94 ? -10.969 -0.563 0.003 1.00 94.56 94 CYS A C 1
ATOM 787 O O . CYS A 1 94 ? -10.611 0.439 0.637 1.00 94.56 94 CYS A O 1
ATOM 789 N N . PHE A 1 95 ? -12.130 -1.178 0.246 1.00 92.69 95 PHE A N 1
ATOM 790 C CA . PHE A 1 95 ? -13.221 -0.549 1.009 1.00 92.69 95 PHE A CA 1
ATOM 791 C C . PHE A 1 95 ? -13.710 -1.367 2.211 1.00 92.69 95 PHE A C 1
ATOM 793 O O . PHE A 1 95 ? -14.806 -1.120 2.718 1.00 92.69 95 PHE A O 1
ATOM 800 N N . GLU A 1 96 ? -12.895 -2.313 2.675 1.00 92.56 96 GLU A N 1
ATOM 801 C CA . GLU A 1 96 ? -13.168 -3.164 3.835 1.00 92.56 96 GLU A CA 1
ATOM 802 C C . GLU A 1 96 ? -12.062 -3.031 4.888 1.00 92.56 96 GLU A C 1
ATOM 804 O O . GLU A 1 96 ? -10.964 -2.551 4.606 1.00 92.56 96 GLU A O 1
ATOM 809 N N . ASP A 1 97 ? -12.353 -3.428 6.126 1.00 94.12 97 ASP A N 1
ATOM 810 C CA . ASP A 1 97 ? -11.352 -3.409 7.191 1.00 94.12 97 ASP A CA 1
ATOM 811 C C . ASP A 1 97 ? -10.165 -4.307 6.813 1.00 94.12 97 ASP A C 1
ATOM 813 O O . ASP A 1 97 ? -10.335 -5.472 6.461 1.00 94.12 97 ASP A O 1
ATOM 817 N N . TYR A 1 98 ? -8.954 -3.762 6.922 1.00 94.69 98 TYR A N 1
ATOM 818 C CA . TYR A 1 98 ? -7.678 -4.451 6.719 1.00 94.69 98 TYR A CA 1
ATOM 819 C C . TYR A 1 98 ? -7.448 -5.005 5.304 1.00 94.69 98 TYR A C 1
ATOM 821 O O . TYR A 1 98 ? -6.526 -5.792 5.097 1.00 94.69 98 TYR A O 1
ATOM 829 N N . CYS A 1 99 ? -8.227 -4.568 4.313 1.00 94.31 99 CYS A N 1
ATOM 830 C CA . CYS A 1 99 ? -8.144 -5.065 2.937 1.00 94.31 99 CYS A CA 1
ATOM 831 C C . CYS A 1 99 ? -6.815 -4.742 2.228 1.00 94.31 99 CYS A C 1
ATOM 833 O O . CYS A 1 99 ? -6.473 -5.374 1.234 1.00 94.31 99 CYS A O 1
ATOM 835 N N . ASN A 1 100 ? -6.043 -3.774 2.732 1.00 96.06 100 ASN A N 1
ATOM 836 C CA . ASN A 1 100 ? -4.750 -3.375 2.179 1.00 96.06 100 ASN A CA 1
ATOM 837 C C . ASN A 1 100 ? -3.584 -4.114 2.851 1.00 96.06 100 ASN A C 1
ATOM 839 O O . ASN A 1 100 ? -2.634 -3.487 3.325 1.00 96.06 100 ASN A O 1
ATOM 843 N N . PHE A 1 101 ? -3.676 -5.442 2.952 1.00 94.31 101 PHE A N 1
ATOM 844 C CA . PHE A 1 101 ? -2.624 -6.243 3.576 1.00 94.31 101 PHE A CA 1
ATOM 845 C C . PHE A 1 101 ? -1.242 -5.894 2.979 1.00 94.31 101 PHE A C 1
ATOM 847 O O . PHE A 1 101 ? -1.130 -5.765 1.756 1.00 94.31 101 PHE A O 1
ATOM 854 N N . PRO A 1 102 ? -0.197 -5.704 3.811 1.00 94.19 102 PRO A N 1
ATOM 855 C CA . PRO A 1 102 ? 1.071 -5.128 3.373 1.00 94.19 102 PRO A CA 1
ATOM 856 C C . PRO A 1 102 ? 1.961 -6.142 2.637 1.00 94.19 102 PRO A C 1
ATOM 858 O O . PRO A 1 102 ? 3.014 -6.535 3.138 1.00 94.19 102 PRO A O 1
ATOM 861 N N . PHE A 1 103 ? 1.526 -6.589 1.456 1.00 93.25 103 PHE A N 1
ATOM 862 C CA . PHE A 1 103 ? 2.301 -7.479 0.591 1.00 93.25 103 PHE A CA 1
ATOM 863 C C . PHE A 1 103 ? 3.574 -6.792 0.106 1.00 93.25 103 PHE A C 1
ATOM 865 O O . PHE A 1 103 ? 3.527 -5.654 -0.357 1.00 93.25 103 PHE A O 1
ATOM 872 N N . THR A 1 104 ? 4.700 -7.502 0.113 1.00 92.12 104 THR A N 1
ATOM 873 C CA . THR A 1 104 ? 5.932 -6.965 -0.490 1.00 92.12 104 THR A CA 1
ATOM 874 C C . THR A 1 104 ? 5.740 -6.710 -1.987 1.00 92.12 104 THR A C 1
ATOM 876 O O . THR A 1 104 ? 4.886 -7.329 -2.626 1.00 92.12 104 THR A O 1
ATOM 879 N N . PHE A 1 105 ? 6.568 -5.854 -2.592 1.00 92.69 105 PHE A N 1
ATOM 880 C CA . PHE A 1 105 ? 6.516 -5.621 -4.042 1.00 92.69 105 PHE A CA 1
ATOM 881 C C . PHE A 1 105 ? 6.581 -6.927 -4.858 1.00 92.69 105 PHE A C 1
ATOM 883 O O . PHE A 1 105 ? 5.792 -7.132 -5.779 1.00 92.69 105 PHE A O 1
ATOM 890 N N . ASN A 1 106 ? 7.496 -7.835 -4.503 1.00 93.81 106 ASN A N 1
ATOM 891 C CA . ASN A 1 106 ? 7.666 -9.102 -5.220 1.00 93.81 106 ASN A CA 1
ATOM 892 C C . ASN A 1 106 ? 6.439 -10.007 -5.085 1.00 93.81 106 ASN A C 1
ATOM 894 O O . ASN A 1 106 ? 6.020 -10.621 -6.062 1.00 93.81 106 ASN A O 1
ATOM 898 N N . GLU A 1 107 ? 5.853 -10.067 -3.891 1.00 93.38 107 GLU A N 1
ATOM 899 C CA . GLU A 1 107 ? 4.633 -10.828 -3.641 1.00 93.38 107 GLU A CA 1
ATOM 900 C C . GLU A 1 107 ? 3.453 -10.252 -4.426 1.00 93.38 107 GLU A C 1
ATOM 902 O O . GLU A 1 107 ? 2.755 -10.989 -5.114 1.00 93.38 107 GLU A O 1
ATOM 907 N N . PHE A 1 108 ? 3.277 -8.933 -4.416 1.00 93.88 108 PHE A N 1
ATOM 908 C CA . PHE A 1 108 ? 2.236 -8.265 -5.191 1.00 93.88 108 PHE A CA 1
ATOM 909 C C . PHE A 1 108 ? 2.333 -8.563 -6.695 1.00 93.88 108 PHE A C 1
ATOM 911 O O . PHE A 1 108 ? 1.327 -8.853 -7.346 1.00 93.88 108 PHE A O 1
ATOM 918 N N . VAL A 1 109 ? 3.547 -8.541 -7.252 1.00 93.50 109 VAL A N 1
ATOM 919 C CA . VAL A 1 109 ? 3.785 -8.901 -8.658 1.00 93.50 109 VAL A CA 1
ATOM 920 C C . VAL A 1 109 ? 3.506 -10.383 -8.907 1.00 93.50 109 VAL A C 1
ATOM 922 O O . VAL A 1 109 ? 2.838 -10.705 -9.887 1.00 93.50 109 VAL A O 1
ATOM 925 N N . ALA A 1 110 ? 3.963 -11.275 -8.024 1.00 93.38 110 ALA A N 1
ATOM 926 C CA . ALA A 1 110 ? 3.724 -12.715 -8.138 1.00 93.38 110 ALA A CA 1
ATOM 927 C C . ALA A 1 110 ? 2.228 -13.069 -8.095 1.00 93.38 110 ALA A C 1
ATOM 929 O O . ALA A 1 110 ? 1.798 -14.007 -8.757 1.00 93.38 110 ALA A O 1
ATOM 930 N N . ARG A 1 111 ? 1.430 -12.274 -7.376 1.00 91.44 111 ARG A N 1
ATOM 931 C CA . ARG A 1 111 ? -0.032 -12.400 -7.281 1.00 91.44 111 ARG A CA 1
ATOM 932 C C . ARG A 1 111 ? -0.787 -11.822 -8.480 1.00 91.44 111 ARG A C 1
ATOM 934 O O . ARG A 1 111 ? -2.008 -11.885 -8.503 1.00 91.44 111 ARG A O 1
ATOM 941 N N . GLY A 1 112 ? -0.102 -11.229 -9.460 1.00 92.31 112 GLY A N 1
ATOM 942 C CA . GLY A 1 112 ? -0.754 -10.633 -10.629 1.00 92.31 112 GLY A CA 1
ATOM 943 C C . GLY A 1 112 ? -1.301 -9.220 -10.401 1.00 92.31 112 GLY A C 1
ATOM 944 O O . GLY A 1 112 ? -2.206 -8.802 -11.115 1.00 92.31 112 GLY A O 1
ATOM 945 N N . ARG A 1 113 ? -0.722 -8.460 -9.459 1.0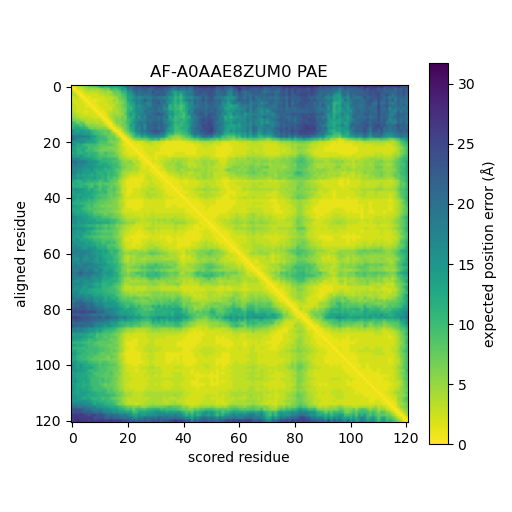0 92.56 113 ARG A N 1
ATOM 946 C CA . ARG A 1 113 ? -1.067 -7.056 -9.156 1.00 92.56 113 ARG A CA 1
ATOM 947 C C . ARG A 1 113 ? -2.474 -6.844 -8.567 1.00 92.56 113 ARG A C 1
ATOM 949 O O . ARG A 1 113 ? -3.157 -5.887 -8.932 1.00 92.56 113 ARG A O 1
ATOM 956 N N . THR A 1 114 ? -2.875 -7.702 -7.630 1.00 91.19 114 THR A N 1
ATOM 957 C CA . THR A 1 114 ? -4.150 -7.618 -6.892 1.00 91.19 114 THR A CA 1
ATOM 958 C C . THR A 1 114 ? -3.942 -7.753 -5.380 1.00 91.19 114 THR A C 1
ATOM 960 O O . THR A 1 114 ? -3.019 -8.441 -4.928 1.00 91.19 114 THR A O 1
ATOM 963 N N . LEU A 1 115 ? -4.801 -7.097 -4.594 1.00 90.69 115 LEU A N 1
ATOM 964 C CA . LEU A 1 115 ? -4.897 -7.277 -3.143 1.00 90.69 115 LEU A CA 1
ATOM 965 C C . LEU A 1 115 ? -5.873 -8.391 -2.748 1.00 90.69 115 LEU A C 1
ATOM 967 O O . LEU A 1 115 ? -5.909 -8.774 -1.579 1.00 90.69 115 LEU A O 1
ATOM 971 N N . GLN A 1 116 ? -6.665 -8.909 -3.691 1.00 85.94 116 GLN A N 1
ATOM 972 C CA . GLN A 1 116 ? -7.618 -9.979 -3.413 1.00 85.94 116 GLN A CA 1
ATOM 973 C C . GLN A 1 116 ? -6.894 -11.212 -2.861 1.00 85.94 116 GLN A C 1
ATOM 975 O O . GLN A 1 116 ? -5.770 -11.487 -3.292 1.00 85.94 116 GLN A O 1
ATOM 980 N N . PRO A 1 117 ? -7.502 -11.970 -1.929 1.00 73.19 117 PRO A N 1
ATOM 981 C CA . PRO A 1 117 ? -6.943 -13.228 -1.443 1.00 73.19 117 PRO A CA 1
ATOM 982 C C . PRO A 1 117 ? -6.653 -14.191 -2.599 1.00 73.19 117 PRO A C 1
ATOM 984 O O . PRO A 1 117 ? -7.365 -14.202 -3.598 1.00 73.19 117 PRO A O 1
ATOM 987 N N . PHE A 1 118 ? -5.606 -15.004 -2.453 1.00 66.31 118 PHE A N 1
ATOM 988 C CA . PHE A 1 118 ? -5.322 -16.072 -3.410 1.00 66.31 118 PHE A CA 1
ATOM 989 C C . PHE A 1 118 ? -5.920 -17.344 -2.819 1.00 66.31 118 PHE A C 1
ATOM 991 O O . PHE A 1 118 ? -5.511 -17.746 -1.729 1.00 66.31 118 PHE A O 1
ATOM 998 N N . TYR A 1 119 ? -6.929 -17.903 -3.477 1.00 61.66 119 TYR A N 1
ATOM 999 C CA . TYR A 1 119 ? -7.457 -19.218 -3.142 1.00 61.66 119 TYR A CA 1
ATOM 1000 C C . TYR A 1 119 ? -6.895 -20.182 -4.187 1.00 61.66 119 TYR A C 1
ATOM 1002 O O . TYR A 1 119 ? -7.199 -20.038 -5.368 1.00 61.66 119 TYR A O 1
ATOM 1010 N N . ASP 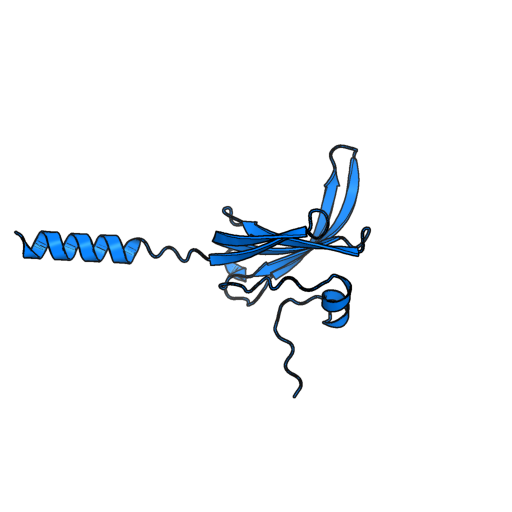A 1 120 ? -6.012 -21.085 -3.759 1.00 56.53 120 ASP A N 1
ATOM 1011 C CA . ASP A 1 120 ? -5.655 -22.259 -4.554 1.00 56.53 120 ASP A CA 1
ATOM 1012 C C . ASP A 1 120 ? -6.862 -23.210 -4.508 1.00 56.53 120 ASP A C 1
ATOM 1014 O O . ASP A 1 120 ? -7.214 -23.681 -3.423 1.00 56.53 120 ASP A O 1
ATOM 1018 N N . ASP A 1 121 ? -7.518 -23.423 -5.651 1.00 50.44 121 ASP A N 1
ATOM 1019 C CA . ASP A 1 121 ? -8.533 -24.475 -5.830 1.00 50.44 121 ASP A CA 1
ATOM 1020 C C . ASP A 1 121 ? -7.880 -25.867 -5.935 1.00 50.44 121 ASP A C 1
ATOM 1022 O O . ASP A 1 121 ? -6.872 -26.006 -6.673 1.00 50.44 121 ASP A O 1
#

Radius of gyration: 18.28 Å; Cα contacts (8 Å, |Δi|>4): 232; chains: 1; bounding box: 51×43×44 Å